Protein AF-A0A2A5E4W3-F1 (afdb_monomer)

Nearest PDB structures (foldseek):
  8xks-assembly1_J  TM=4.792E-01  e=7.125E-02  Chlamydomonas reinhardtii
  1x8z-assembly1_A-2  TM=4.870E-01  e=7.758E+00  Arabidopsis thaliana
  1x8z-assembly3_A  TM=4.870E-01  e=7.758E+00  Arabidopsis thaliana
  1x91-assembly1_A  TM=5.043E-01  e=8.168E+00  Arabidopsis thaliana
  4etr-assembly1_A  TM=3.403E-01  e=3.068E+00  Pseudomonas aeruginosa PAO1

Radius of gyration: 15.07 Å; Cα contacts (8 Å, |Δi|>4): 110; chains: 1; bounding box: 39×21×44 Å

Structure (mmCIF, N/CA/C/O backbone):
data_AF-A0A2A5E4W3-F1
#
_entry.id   AF-A0A2A5E4W3-F1
#
loop_
_atom_site.group_PDB
_atom_site.id
_atom_site.type_symbol
_atom_site.label_atom_id
_atom_site.label_alt_id
_atom_site.label_comp_id
_atom_site.label_asym_id
_atom_site.label_entity_id
_atom_site.label_seq_id
_atom_site.pdbx_PDB_ins_code
_atom_site.Cartn_x
_atom_site.Cartn_y
_atom_site.Cartn_z
_atom_site.occupancy
_atom_site.B_iso_or_equiv
_atom_site.auth_seq_id
_atom_site.auth_comp_id
_atom_site.auth_asym_id
_atom_site.auth_atom_id
_atom_site.pdbx_PDB_model_num
ATOM 1 N N . MET A 1 1 ? -7.679 -5.433 14.673 1.00 67.94 1 MET A N 1
ATOM 2 C CA . MET A 1 1 ? -6.564 -4.480 14.892 1.00 67.94 1 MET A CA 1
ATOM 3 C C . MET A 1 1 ? -5.171 -5.094 14.761 1.00 67.94 1 MET A C 1
ATOM 5 O O . MET A 1 1 ? -4.600 -4.863 13.711 1.00 67.94 1 MET A O 1
ATOM 9 N N . LYS A 1 2 ? -4.612 -5.889 15.698 1.00 80.38 2 LYS A N 1
ATOM 10 C CA . LYS A 1 2 ? -3.184 -6.313 15.611 1.00 80.38 2 LYS A CA 1
ATOM 11 C C .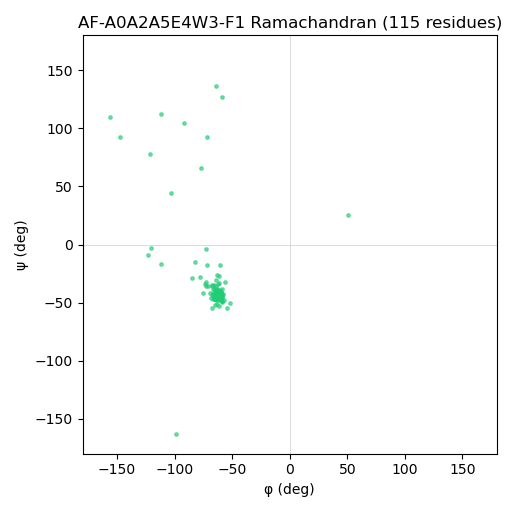 LYS A 1 2 ? -2.784 -6.931 14.256 1.00 80.38 2 LYS A C 1
ATOM 13 O O . LYS A 1 2 ? -1.828 -6.469 13.648 1.00 80.38 2 LYS A O 1
ATOM 18 N N . LEU A 1 3 ? -3.544 -7.909 13.753 1.00 86.25 3 LEU A N 1
ATOM 19 C CA . LEU A 1 3 ? -3.267 -8.547 12.456 1.00 86.25 3 LEU A CA 1
ATOM 20 C C . LEU A 1 3 ? -3.388 -7.572 11.267 1.00 86.25 3 LEU A C 1
ATOM 22 O O . LEU A 1 3 ? -2.540 -7.578 10.385 1.00 86.25 3 LEU A O 1
ATOM 26 N N . TYR A 1 4 ? -4.408 -6.706 11.267 1.00 86.88 4 TYR A N 1
ATOM 27 C CA . TYR A 1 4 ? -4.597 -5.680 10.235 1.00 86.88 4 TYR A CA 1
ATOM 28 C C . TYR A 1 4 ? -3.411 -4.718 10.164 1.00 86.88 4 TYR A C 1
ATOM 30 O O . TYR A 1 4 ? -2.889 -4.466 9.079 1.00 86.88 4 TYR A O 1
ATOM 38 N N . SER A 1 5 ? -2.954 -4.226 11.318 1.00 89.31 5 SER A N 1
ATOM 39 C CA . SER A 1 5 ? -1.815 -3.314 11.397 1.00 89.31 5 SER A CA 1
ATOM 40 C C . SER A 1 5 ? -0.545 -3.974 10.851 1.00 89.31 5 SER A C 1
ATOM 42 O O . SER A 1 5 ? 0.137 -3.368 10.034 1.00 89.31 5 SER A O 1
ATOM 44 N N . TRP A 1 6 ? -0.271 -5.234 11.208 1.00 91.44 6 TRP A N 1
ATOM 45 C CA . TRP A 1 6 ? 0.885 -5.973 10.682 1.00 91.44 6 TRP A CA 1
ATOM 46 C C . TRP A 1 6 ? 0.834 -6.177 9.166 1.00 91.44 6 TRP A C 1
ATOM 48 O O . TRP A 1 6 ? 1.810 -5.878 8.482 1.00 91.44 6 TRP A O 1
ATOM 58 N N . ILE A 1 7 ? -0.303 -6.631 8.629 1.00 92.88 7 ILE A N 1
ATOM 59 C CA . ILE A 1 7 ? -0.468 -6.831 7.180 1.00 92.88 7 ILE A CA 1
ATOM 60 C C . ILE A 1 7 ? -0.294 -5.504 6.434 1.00 92.88 7 ILE A C 1
ATOM 62 O O . ILE A 1 7 ? 0.356 -5.455 5.393 1.00 92.88 7 ILE A O 1
ATOM 66 N N . THR A 1 8 ? -0.828 -4.414 6.983 1.00 91.88 8 THR A N 1
ATOM 67 C CA . THR A 1 8 ? -0.753 -3.103 6.333 1.00 91.88 8 THR A CA 1
ATOM 68 C C . THR A 1 8 ? 0.661 -2.504 6.401 1.00 91.88 8 THR A C 1
ATOM 70 O O . THR A 1 8 ? 1.077 -1.858 5.443 1.00 91.88 8 THR A O 1
ATOM 73 N N . ILE A 1 9 ? 1.438 -2.769 7.466 1.00 93.62 9 ILE A N 1
ATOM 74 C CA . ILE A 1 9 ? 2.868 -2.396 7.556 1.00 93.62 9 ILE A CA 1
ATOM 75 C C . ILE A 1 9 ? 3.696 -3.177 6.529 1.00 93.62 9 ILE A C 1
ATOM 77 O O . ILE A 1 9 ? 4.538 -2.607 5.835 1.00 93.62 9 ILE A O 1
ATOM 81 N N . LEU A 1 10 ? 3.463 -4.488 6.414 1.00 93.94 10 LEU A N 1
ATOM 82 C CA . LEU A 1 10 ? 4.140 -5.312 5.409 1.00 93.94 10 LEU A CA 1
ATOM 83 C C . LEU A 1 10 ? 3.831 -4.802 3.999 1.00 93.94 10 LEU A C 1
ATOM 85 O O . LEU A 1 10 ? 4.731 -4.671 3.171 1.00 93.94 10 LEU A O 1
ATOM 89 N N . TYR A 1 11 ? 2.573 -4.442 3.752 1.00 93.62 11 TYR A N 1
ATOM 90 C CA . TYR A 1 11 ? 2.146 -3.869 2.485 1.00 93.62 11 TYR A CA 1
ATOM 91 C C . TYR A 1 11 ? 2.779 -2.498 2.196 1.00 93.62 11 TYR A C 1
ATOM 93 O O . TYR A 1 11 ? 3.275 -2.285 1.091 1.00 93.62 11 TYR A O 1
ATOM 101 N N . SER A 1 12 ? 2.836 -1.581 3.169 1.00 94.50 12 SER A N 1
ATOM 102 C CA . SER A 1 12 ? 3.495 -0.282 2.967 1.00 94.50 12 SER A CA 1
ATOM 103 C C . SER A 1 12 ? 4.991 -0.435 2.690 1.00 94.50 12 SER A C 1
ATOM 105 O O . SER A 1 12 ? 5.5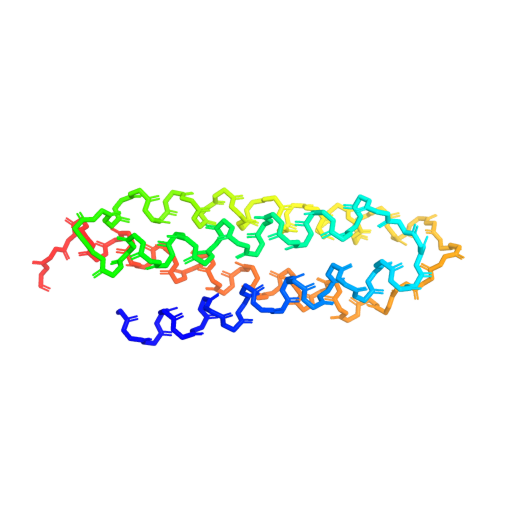25 0.226 1.799 1.00 94.50 12 SER A O 1
ATOM 107 N N . THR A 1 13 ? 5.648 -1.364 3.384 1.00 94.69 13 THR A N 1
ATOM 108 C CA . THR A 1 13 ? 7.058 -1.705 3.155 1.00 94.69 13 THR A CA 1
ATOM 109 C C . THR A 1 13 ? 7.268 -2.247 1.741 1.00 94.69 13 THR A C 1
ATOM 111 O O . THR A 1 13 ? 8.195 -1.821 1.052 1.00 94.69 13 THR A O 1
ATOM 114 N N . LEU A 1 14 ? 6.377 -3.127 1.273 1.00 93.56 14 LEU A N 1
ATOM 115 C CA . LEU A 1 14 ? 6.409 -3.665 -0.087 1.00 93.56 14 LEU A CA 1
ATOM 116 C C . LEU A 1 14 ? 6.267 -2.560 -1.149 1.00 93.56 14 LEU A C 1
ATOM 118 O O . LEU A 1 14 ? 6.976 -2.590 -2.154 1.00 93.56 14 LEU A O 1
ATOM 122 N N . ILE A 1 15 ? 5.408 -1.560 -0.923 1.00 93.25 15 ILE A N 1
ATOM 123 C CA . ILE A 1 15 ? 5.249 -0.413 -1.835 1.00 93.25 15 ILE A CA 1
ATOM 124 C C . ILE A 1 15 ? 6.537 0.411 -1.921 1.00 93.25 15 ILE A C 1
ATOM 126 O O . ILE A 1 15 ? 6.981 0.743 -3.022 1.00 93.25 15 ILE A O 1
ATOM 130 N N . ILE A 1 16 ? 7.155 0.720 -0.777 1.00 95.19 16 ILE A N 1
ATOM 131 C CA . ILE A 1 16 ? 8.410 1.484 -0.731 1.00 95.19 16 ILE A CA 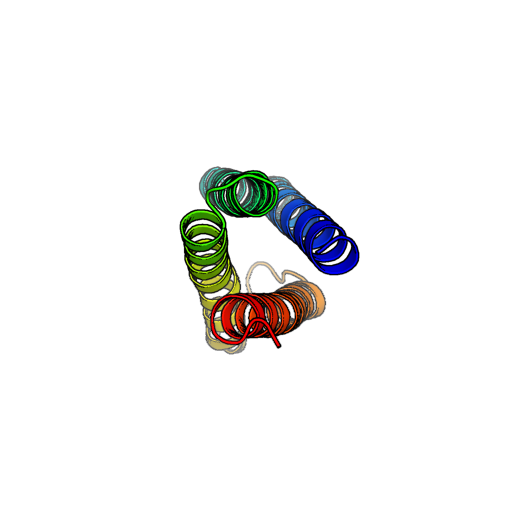1
ATOM 132 C C . ILE A 1 16 ? 9.518 0.702 -1.438 1.00 95.19 16 ILE A C 1
ATOM 134 O O . ILE A 1 16 ? 10.204 1.254 -2.299 1.00 95.19 16 ILE A O 1
ATOM 138 N N . ALA A 1 17 ? 9.648 -0.594 -1.138 1.00 92.75 17 ALA A N 1
ATOM 139 C CA . ALA A 1 17 ? 10.613 -1.474 -1.787 1.00 92.75 17 ALA A CA 1
ATOM 140 C C . ALA A 1 17 ? 10.385 -1.544 -3.305 1.00 92.75 17 ALA A C 1
ATOM 142 O O . ALA A 1 17 ? 11.342 -1.469 -4.073 1.00 92.75 17 ALA A O 1
ATOM 143 N N . SER A 1 18 ? 9.128 -1.607 -3.756 1.00 89.69 18 SER A N 1
ATOM 144 C CA . SER A 1 18 ? 8.798 -1.580 -5.183 1.00 89.69 18 SER A CA 1
ATOM 145 C C . SER A 1 18 ? 9.163 -0.249 -5.845 1.00 89.69 18 SER A C 1
ATOM 147 O O . SER A 1 18 ? 9.625 -0.258 -6.986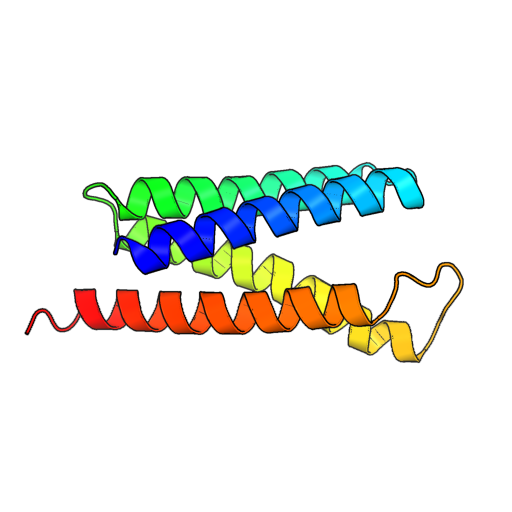 1.00 89.69 18 SER A O 1
ATOM 149 N N . GLY A 1 19 ? 8.953 0.886 -5.171 1.00 90.81 19 GLY A N 1
ATOM 150 C CA . GLY A 1 19 ? 9.355 2.202 -5.675 1.00 90.81 19 GLY A CA 1
ATOM 151 C C . GLY A 1 19 ? 10.873 2.340 -5.777 1.00 90.81 19 GLY A C 1
ATOM 152 O O . GLY A 1 19 ? 11.378 2.807 -6.797 1.00 90.81 19 GLY A O 1
ATOM 153 N N . LEU A 1 20 ? 11.597 1.861 -4.760 1.00 93.44 20 LEU A N 1
ATOM 154 C CA . LEU A 1 20 ? 13.059 1.843 -4.736 1.00 93.44 20 LEU A CA 1
ATOM 155 C C . LEU A 1 20 ? 13.633 0.940 -5.832 1.00 93.44 20 LEU A C 1
ATOM 157 O O . LEU A 1 20 ? 14.531 1.355 -6.558 1.00 93.44 20 LEU A O 1
ATOM 161 N N . PHE A 1 21 ? 13.083 -0.262 -6.004 1.00 90.12 21 PHE A N 1
ATOM 162 C CA . PHE A 1 21 ? 13.486 -1.155 -7.086 1.00 90.12 21 PHE A CA 1
ATOM 163 C C . PHE A 1 21 ? 13.276 -0.491 -8.450 1.00 90.12 21 PHE A C 1
ATOM 165 O O . PHE A 1 21 ? 14.189 -0.455 -9.269 1.00 90.12 21 PHE A O 1
ATOM 172 N N . ARG A 1 22 ? 12.096 0.098 -8.685 1.00 86.38 22 ARG A N 1
ATOM 173 C CA . ARG A 1 22 ? 11.796 0.760 -9.960 1.00 86.38 22 ARG A CA 1
ATOM 174 C C . ARG A 1 22 ? 12.706 1.962 -10.208 1.00 86.38 22 ARG A C 1
ATOM 176 O O . ARG A 1 22 ? 13.110 2.179 -11.347 1.00 86.38 22 ARG A O 1
ATOM 183 N N . TYR A 1 23 ? 13.069 2.707 -9.166 1.00 91.56 23 TYR A N 1
ATOM 184 C CA . TYR A 1 23 ? 14.084 3.755 -9.258 1.00 91.56 23 TYR A CA 1
ATOM 185 C C . TYR A 1 23 ? 15.434 3.199 -9.711 1.00 91.56 23 TYR A C 1
ATOM 187 O O . TYR A 1 23 ? 15.995 3.718 -10.667 1.00 91.56 23 TYR A O 1
ATOM 195 N N . ILE A 1 24 ? 15.909 2.107 -9.107 1.00 90.38 24 ILE A N 1
ATOM 196 C CA . ILE A 1 24 ? 17.179 1.470 -9.487 1.00 90.38 24 ILE A CA 1
ATOM 197 C C . ILE A 1 24 ? 17.133 0.968 -10.940 1.00 90.38 24 ILE A C 1
ATOM 199 O O . ILE A 1 24 ? 18.098 1.144 -11.676 1.00 90.38 24 ILE A O 1
ATOM 203 N N . SER A 1 25 ? 16.013 0.386 -11.382 1.00 85.31 25 SER A N 1
ATOM 204 C CA . SER A 1 25 ? 15.890 -0.185 -12.732 1.00 85.31 25 SER A CA 1
ATOM 205 C C . SER A 1 25 ? 15.663 0.842 -13.845 1.00 85.31 25 SER A C 1
ATOM 207 O O . SER A 1 25 ? 16.014 0.575 -14.988 1.00 85.31 25 SER A O 1
ATOM 209 N N . THR A 1 26 ? 15.044 1.988 -13.549 1.00 85.19 26 THR A N 1
ATOM 210 C CA . THR A 1 26 ? 14.627 2.973 -14.575 1.00 85.19 26 THR A CA 1
ATOM 211 C C . THR A 1 26 ? 15.254 4.354 -14.393 1.00 85.19 26 THR A C 1
ATOM 213 O O . THR A 1 26 ? 14.985 5.256 -15.183 1.00 85.19 26 THR A O 1
ATOM 216 N N . ASN A 1 27 ? 16.045 4.547 -13.333 1.00 87.88 27 ASN A N 1
ATOM 217 C CA . ASN A 1 27 ? 16.585 5.833 -12.883 1.00 87.88 27 ASN A CA 1
ATOM 218 C C . ASN A 1 27 ? 15.516 6.942 -12.741 1.00 87.88 27 ASN A C 1
ATOM 220 O O . ASN A 1 27 ? 15.792 8.134 -12.867 1.00 87.88 27 ASN A O 1
ATOM 224 N N . SER A 1 28 ? 14.257 6.553 -12.510 1.00 85.81 28 SER A N 1
ATOM 225 C CA . SER A 1 28 ? 13.115 7.467 -12.479 1.00 85.81 28 SER A CA 1
ATOM 226 C C . SER A 1 28 ? 12.850 7.975 -11.064 1.00 85.81 28 SER A C 1
ATOM 228 O O . SER A 1 28 ? 12.265 7.266 -10.242 1.00 85.81 28 SER A O 1
ATOM 230 N N . ALA A 1 29 ? 13.208 9.230 -10.775 1.00 90.69 29 ALA A N 1
ATOM 231 C CA . ALA A 1 29 ? 12.927 9.866 -9.481 1.00 90.69 29 ALA A CA 1
ATOM 232 C C . ALA A 1 29 ? 11.425 9.852 -9.123 1.00 90.69 29 ALA A C 1
ATOM 234 O O . ALA A 1 29 ? 11.059 9.674 -7.961 1.00 90.69 29 ALA A O 1
ATOM 235 N N . ASN A 1 30 ? 10.549 9.936 -10.130 1.00 89.38 30 ASN A N 1
ATOM 236 C CA . ASN A 1 30 ? 9.098 9.844 -9.950 1.00 89.38 30 ASN A CA 1
ATOM 237 C C . ASN A 1 30 ? 8.667 8.480 -9.389 1.00 89.38 30 ASN A C 1
ATOM 239 O O . ASN A 1 30 ? 7.711 8.403 -8.618 1.00 89.38 30 ASN A O 1
ATOM 243 N N . ALA A 1 31 ? 9.366 7.398 -9.748 1.00 86.56 31 ALA A N 1
ATOM 244 C CA . ALA A 1 31 ? 9.105 6.066 -9.210 1.00 86.56 31 ALA A CA 1
ATOM 245 C C . ALA A 1 31 ? 9.442 5.961 -7.721 1.00 86.56 31 ALA A C 1
ATOM 247 O O . ALA A 1 31 ? 8.646 5.419 -6.949 1.00 86.56 31 ALA A O 1
ATOM 248 N N . LEU A 1 32 ? 10.588 6.524 -7.330 1.00 91.12 32 LEU A N 1
ATOM 249 C CA . LEU A 1 32 ? 11.018 6.582 -5.938 1.00 91.12 32 LEU A CA 1
ATOM 250 C C . LEU A 1 32 ? 10.038 7.407 -5.102 1.00 91.12 32 LEU A C 1
ATOM 252 O O . LEU A 1 32 ? 9.539 6.935 -4.081 1.00 91.12 32 LEU A O 1
ATOM 256 N N . TRP A 1 33 ? 9.728 8.616 -5.577 1.00 94.38 33 TRP A N 1
ATOM 257 C CA . TRP A 1 33 ? 8.814 9.537 -4.912 1.00 94.38 33 TRP A CA 1
ATOM 258 C C . TRP A 1 33 ? 7.440 8.901 -4.702 1.00 94.38 33 TRP A C 1
ATOM 260 O O . TRP A 1 33 ? 6.928 8.908 -3.586 1.00 94.38 33 TRP A O 1
ATOM 270 N N . PHE A 1 34 ? 6.880 8.275 -5.741 1.00 91.38 34 PHE A N 1
ATOM 271 C CA . PHE A 1 34 ? 5.580 7.616 -5.651 1.00 91.38 34 PHE A CA 1
ATOM 272 C C . PHE A 1 34 ? 5.572 6.503 -4.595 1.00 91.38 34 PHE A C 1
ATOM 274 O O . PHE A 1 34 ? 4.677 6.469 -3.750 1.00 91.38 34 PHE A O 1
ATOM 281 N N . GLY A 1 35 ? 6.577 5.618 -4.606 1.00 92.81 35 GLY A N 1
ATOM 282 C CA . GLY A 1 35 ? 6.668 4.525 -3.634 1.00 92.81 35 GLY A CA 1
ATOM 283 C C . GLY A 1 35 ? 6.808 5.021 -2.195 1.00 92.81 35 GLY A C 1
ATOM 284 O O . GLY A 1 35 ? 6.100 4.543 -1.308 1.00 92.81 35 GLY A O 1
ATOM 285 N N . ILE A 1 36 ? 7.665 6.021 -1.965 1.00 95.44 36 ILE A N 1
ATOM 286 C CA . ILE A 1 36 ? 7.869 6.614 -0.637 1.00 95.44 36 ILE A CA 1
ATOM 287 C C . ILE A 1 36 ? 6.596 7.308 -0.153 1.00 95.44 36 ILE A C 1
ATOM 289 O O . ILE A 1 36 ? 6.127 7.016 0.944 1.00 95.44 36 ILE A O 1
ATOM 293 N N . VAL A 1 37 ? 6.007 8.195 -0.959 1.00 95.94 37 VAL A N 1
ATOM 294 C CA . VAL A 1 37 ? 4.832 8.978 -0.549 1.00 95.94 37 VAL A CA 1
ATOM 295 C C . VAL A 1 37 ? 3.638 8.072 -0.267 1.00 95.94 37 VAL A C 1
ATOM 297 O O . VAL A 1 37 ? 3.010 8.207 0.783 1.00 95.94 37 VAL A O 1
ATOM 300 N N . MET A 1 38 ? 3.352 7.105 -1.143 1.00 95.25 38 MET A N 1
ATOM 301 C CA . MET A 1 38 ? 2.219 6.197 -0.944 1.00 95.25 38 MET A CA 1
ATOM 302 C C . MET A 1 38 ? 2.445 5.242 0.233 1.00 95.25 38 MET A C 1
ATOM 304 O O . MET A 1 38 ? 1.539 5.040 1.044 1.00 95.25 38 MET A O 1
ATOM 308 N N . GLY A 1 39 ? 3.658 4.699 0.379 1.00 94.19 39 GLY A N 1
ATOM 309 C CA . GLY A 1 39 ? 4.006 3.835 1.506 1.00 94.19 39 GLY A CA 1
ATOM 310 C C . GLY A 1 39 ? 3.961 4.563 2.853 1.00 94.19 39 GLY A C 1
ATOM 311 O O . GLY A 1 39 ? 3.402 4.043 3.824 1.00 94.19 39 GLY A O 1
ATOM 312 N N . LEU A 1 40 ? 4.476 5.793 2.921 1.00 95.00 40 LEU A N 1
ATOM 313 C CA . LEU A 1 40 ? 4.397 6.621 4.125 1.00 95.00 40 LEU A CA 1
ATOM 314 C C . LEU A 1 40 ? 2.957 7.018 4.444 1.00 95.00 40 LEU A C 1
ATOM 316 O O . LEU A 1 40 ? 2.559 6.926 5.600 1.00 95.00 40 LEU A O 1
ATOM 320 N N . MET A 1 41 ? 2.151 7.386 3.446 1.00 95.19 41 MET A N 1
ATOM 321 C CA . MET A 1 41 ? 0.742 7.731 3.654 1.00 95.19 41 MET A CA 1
ATOM 322 C C . MET A 1 41 ? -0.052 6.561 4.249 1.00 95.19 41 MET A C 1
ATOM 324 O O . MET A 1 41 ? -0.829 6.757 5.184 1.00 95.19 41 MET A O 1
ATOM 328 N N . ILE A 1 42 ? 0.192 5.336 3.771 1.00 93.50 42 ILE A N 1
ATOM 329 C CA . ILE A 1 42 ? -0.396 4.128 4.362 1.00 93.50 42 ILE A CA 1
ATOM 330 C C . ILE A 1 42 ? 0.123 3.934 5.790 1.00 93.50 42 ILE A C 1
ATOM 332 O O . ILE A 1 42 ? -0.666 3.751 6.705 1.00 93.50 42 ILE A O 1
ATOM 336 N N . THR A 1 43 ? 1.428 4.060 6.025 1.00 94.38 43 THR A N 1
ATOM 337 C CA . THR A 1 43 ? 2.017 3.899 7.368 1.00 94.38 43 THR A CA 1
ATOM 338 C C . THR A 1 43 ? 1.452 4.908 8.381 1.00 94.38 43 THR A C 1
ATOM 340 O O . THR A 1 43 ? 1.105 4.536 9.504 1.00 94.38 43 THR A O 1
ATOM 343 N N . ILE A 1 44 ? 1.280 6.169 7.975 1.00 94.38 44 ILE A N 1
ATOM 344 C CA . ILE A 1 44 ? 0.633 7.224 8.771 1.00 94.38 44 ILE A CA 1
ATOM 345 C C . ILE A 1 44 ? -0.843 6.884 9.018 1.00 94.38 44 ILE A C 1
ATOM 347 O O . ILE A 1 44 ? -1.350 7.085 10.123 1.00 94.38 44 ILE A O 1
ATOM 351 N N . GLY A 1 45 ? -1.532 6.314 8.028 1.00 91.88 45 GLY A N 1
ATOM 352 C CA . GLY A 1 45 ? -2.892 5.811 8.200 1.00 91.88 45 GLY A CA 1
ATOM 353 C C . GLY A 1 45 ? -2.994 4.750 9.302 1.00 91.88 45 GLY A C 1
ATOM 354 O O . GLY A 1 45 ? -3.889 4.837 10.148 1.00 91.88 45 GLY A O 1
ATOM 355 N N . ILE A 1 46 ? -2.042 3.810 9.371 1.00 91.56 46 ILE A N 1
ATOM 356 C CA . ILE A 1 46 ? -1.995 2.766 10.412 1.00 91.56 46 ILE A CA 1
ATOM 357 C C . ILE A 1 46 ? -1.769 3.412 11.770 1.00 91.56 46 ILE A C 1
ATOM 359 O O . ILE A 1 46 ? -2.429 3.046 12.745 1.00 91.56 46 ILE A O 1
ATOM 363 N N . PHE A 1 47 ? -0.851 4.379 11.829 1.00 90.69 47 PHE A N 1
ATOM 364 C CA . PHE A 1 47 ? -0.587 5.143 13.038 1.00 90.69 47 PHE A CA 1
ATOM 365 C C . PHE A 1 47 ? -1.891 5.763 13.550 1.00 90.69 47 PHE A C 1
ATOM 367 O O . PHE A 1 47 ? -2.312 5.433 14.655 1.00 90.69 47 PHE A O 1
ATOM 374 N N . PHE A 1 48 ? -2.621 6.522 12.727 1.00 91.44 48 PHE A N 1
ATOM 375 C CA . PHE A 1 48 ? -3.912 7.095 13.128 1.00 91.44 48 PHE A CA 1
ATOM 376 C C . PHE A 1 48 ? -4.979 6.055 13.492 1.00 91.44 48 PHE A C 1
ATOM 378 O O . PHE A 1 48 ? -5.764 6.308 14.408 1.00 91.44 48 PHE A O 1
ATOM 385 N N . CYS A 1 49 ? -4.978 4.881 12.850 1.00 87.56 49 CYS A N 1
ATOM 386 C CA . CYS A 1 49 ? -5.861 3.769 13.213 1.00 87.56 49 CYS A CA 1
ATOM 387 C C . CYS A 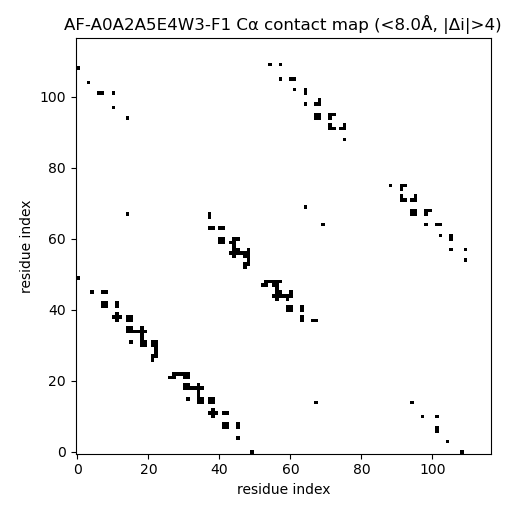1 49 ? -5.596 3.214 14.619 1.00 87.56 49 CYS A C 1
ATOM 389 O O . CYS A 1 49 ? -6.530 2.724 15.249 1.00 87.56 49 CYS A O 1
ATOM 391 N N . ASN A 1 50 ? -4.355 3.271 15.110 1.00 85.50 50 ASN A N 1
ATOM 392 C CA . ASN A 1 50 ? -3.998 2.800 16.451 1.00 85.50 50 ASN A CA 1
ATOM 393 C C . ASN A 1 50 ? -4.290 3.837 17.556 1.00 85.50 50 ASN A C 1
ATOM 395 O O . ASN A 1 50 ? -4.327 3.471 18.730 1.00 85.50 50 ASN A O 1
ATOM 399 N N . PHE A 1 51 ? -4.518 5.107 17.203 1.00 84.44 51 PHE A N 1
ATOM 400 C CA . PHE A 1 51 ? -4.959 6.161 18.128 1.00 84.44 51 PHE A CA 1
ATOM 401 C C . PHE A 1 51 ? -6.481 6.386 18.035 1.00 84.44 51 PHE A C 1
ATOM 403 O O . PHE A 1 51 ? -7.235 5.568 17.515 1.00 84.44 51 PHE A O 1
ATOM 410 N N . LYS A 1 52 ? -6.966 7.528 18.541 1.00 84.50 52 LYS A N 1
ATOM 411 C CA . LYS A 1 52 ? -8.389 7.912 18.526 1.00 84.50 52 LYS A CA 1
ATOM 412 C C . LYS A 1 52 ? -8.915 8.330 17.139 1.00 84.50 52 LYS A C 1
ATOM 414 O O . LYS A 1 52 ? -10.107 8.581 16.996 1.00 84.50 52 L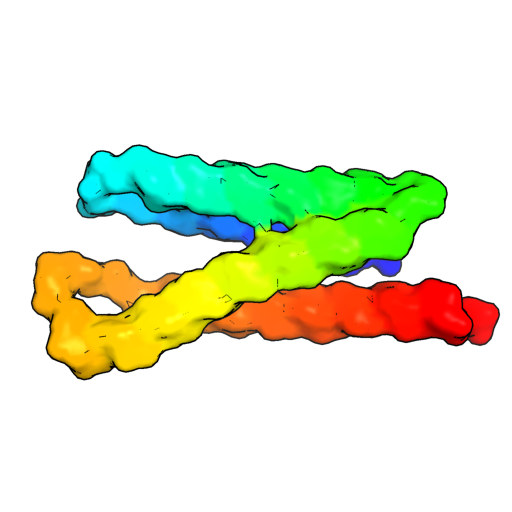YS A O 1
ATOM 419 N N . PHE A 1 53 ? -8.065 8.384 16.109 1.00 88.38 53 PHE A N 1
ATOM 420 C CA . PHE A 1 53 ? -8.390 8.928 14.781 1.00 88.38 53 PHE A CA 1
ATOM 421 C C . PHE A 1 53 ? -8.637 7.840 13.730 1.00 88.38 53 PHE A C 1
ATOM 423 O O . PHE A 1 53 ? -8.169 7.927 12.594 1.00 88.38 53 PHE A O 1
ATOM 430 N N . ILE A 1 54 ? -9.403 6.811 14.098 1.00 87.75 54 ILE A N 1
ATOM 431 C CA . ILE A 1 54 ? -9.531 5.601 13.279 1.00 87.75 54 ILE A CA 1
ATOM 432 C C . ILE A 1 54 ? -10.112 5.901 11.889 1.00 87.75 54 ILE A C 1
ATOM 434 O O . ILE A 1 54 ? -9.572 5.442 10.888 1.00 87.75 54 ILE A O 1
ATOM 438 N N . LYS A 1 55 ? -11.155 6.740 11.798 1.00 89.81 55 LYS A N 1
ATOM 439 C CA . LYS A 1 55 ? -11.764 7.120 10.507 1.00 89.81 55 LYS A CA 1
ATOM 440 C C . LYS A 1 55 ? -10.757 7.785 9.565 1.00 89.81 55 LYS A C 1
ATOM 442 O O . LYS A 1 55 ? -10.687 7.418 8.398 1.00 89.81 55 LYS A O 1
ATOM 447 N N . THR A 1 56 ? -9.961 8.722 10.080 1.00 91.25 56 THR A N 1
ATOM 448 C CA . THR A 1 56 ? -8.923 9.419 9.308 1.00 91.25 56 THR A CA 1
ATOM 449 C C . THR A 1 56 ? -7.865 8.442 8.803 1.00 91.25 56 THR A C 1
ATOM 451 O O . THR A 1 56 ? -7.474 8.508 7.640 1.00 91.25 56 THR A O 1
ATOM 454 N N . GLY A 1 57 ? -7.451 7.492 9.646 1.00 91.88 57 GLY A N 1
ATOM 455 C CA . GLY A 1 57 ? -6.498 6.457 9.258 1.00 91.88 57 GLY A CA 1
ATOM 456 C C . GLY A 1 57 ? -7.003 5.562 8.121 1.00 91.88 57 GLY A C 1
ATOM 457 O O . GLY A 1 57 ? -6.287 5.347 7.143 1.00 91.88 57 GLY A O 1
ATOM 458 N N . LEU A 1 58 ? -8.261 5.111 8.195 1.00 92.06 58 LEU A N 1
ATOM 459 C CA . LEU A 1 58 ? -8.876 4.281 7.148 1.00 92.06 58 LEU A CA 1
ATOM 460 C C . LEU A 1 58 ? -9.040 5.033 5.815 1.00 92.06 58 LEU A C 1
ATOM 462 O O . LEU A 1 58 ? -8.866 4.433 4.751 1.00 92.06 58 LEU A O 1
ATOM 466 N N . ILE A 1 59 ? -9.318 6.342 5.860 1.00 93.75 59 ILE A N 1
ATOM 467 C CA . ILE A 1 59 ? -9.384 7.198 4.664 1.00 93.75 59 ILE A CA 1
ATOM 468 C C . ILE A 1 59 ? -8.005 7.311 4.004 1.00 93.75 59 ILE A C 1
ATOM 470 O O . ILE A 1 59 ? -7.896 7.099 2.798 1.00 93.75 59 ILE A O 1
ATOM 474 N N . LEU A 1 60 ? -6.941 7.575 4.771 1.00 93.25 60 LEU A N 1
ATOM 475 C CA . LEU A 1 60 ? -5.578 7.639 4.224 1.00 93.25 60 LEU A CA 1
ATOM 476 C C . LEU A 1 60 ? -5.151 6.314 3.583 1.00 93.25 60 LEU A C 1
ATOM 478 O O . LEU A 1 60 ? -4.551 6.316 2.507 1.00 93.25 60 LEU A O 1
ATOM 482 N N . HIS A 1 61 ? -5.517 5.182 4.191 1.00 91.69 61 HIS A N 1
ATOM 483 C CA . HIS A 1 61 ? -5.316 3.874 3.568 1.00 91.69 61 HIS A CA 1
ATOM 484 C C . HIS A 1 61 ? -6.071 3.738 2.252 1.00 91.69 61 HIS A C 1
ATOM 486 O O . HIS A 1 61 ? -5.492 3.275 1.276 1.00 91.69 61 HIS A O 1
ATOM 492 N N . ALA A 1 62 ? -7.348 4.124 2.212 1.00 92.19 62 ALA A N 1
ATOM 493 C CA . ALA A 1 62 ? -8.166 4.007 1.009 1.00 92.19 62 ALA A CA 1
ATOM 494 C C . ALA A 1 62 ? -7.582 4.828 -0.150 1.00 92.19 62 ALA A C 1
ATOM 496 O O . ALA A 1 62 ? -7.504 4.333 -1.276 1.00 92.19 62 ALA A O 1
ATOM 497 N N . ILE A 1 63 ? -7.100 6.040 0.136 1.00 93.06 63 ILE A N 1
ATOM 498 C CA . ILE A 1 63 ? -6.409 6.878 -0.846 1.00 93.06 63 ILE A CA 1
ATOM 499 C C . ILE A 1 63 ? -5.144 6.158 -1.335 1.00 93.06 63 ILE A C 1
ATOM 501 O O . ILE A 1 63 ? -4.995 5.940 -2.536 1.00 93.06 63 ILE A O 1
ATOM 505 N N . GLY A 1 64 ? -4.275 5.702 -0.426 1.00 91.06 64 GLY A N 1
ATOM 506 C CA . GLY A 1 64 ? -3.022 5.028 -0.795 1.00 91.06 64 GLY A CA 1
ATOM 507 C C . GLY A 1 64 ? -3.241 3.761 -1.621 1.00 91.06 64 GLY A C 1
ATOM 508 O O . GLY A 1 64 ? -2.567 3.549 -2.626 1.00 91.06 64 GLY A O 1
ATOM 509 N N . LEU A 1 65 ? -4.238 2.958 -1.251 1.00 91.38 65 LEU A N 1
ATOM 510 C CA . LEU A 1 65 ? -4.649 1.766 -1.993 1.00 91.38 65 LEU A CA 1
ATOM 511 C C . LEU A 1 65 ? -5.153 2.100 -3.395 1.00 91.38 65 LEU A C 1
ATOM 513 O O . LEU A 1 65 ? -4.801 1.403 -4.340 1.00 91.38 65 LEU A O 1
ATOM 517 N N . THR A 1 66 ? -5.945 3.163 -3.537 1.00 90.88 66 THR A N 1
ATOM 518 C CA . THR A 1 66 ? -6.499 3.570 -4.835 1.00 90.88 66 THR A CA 1
ATOM 519 C C . THR A 1 66 ? -5.393 4.022 -5.782 1.00 90.88 66 THR A C 1
ATOM 521 O O . THR A 1 66 ? -5.369 3.603 -6.936 1.00 90.88 66 THR A O 1
ATOM 524 N N . PHE A 1 67 ? -4.438 4.818 -5.294 1.00 91.44 67 PHE A N 1
ATOM 525 C CA . PHE A 1 67 ? -3.308 5.265 -6.109 1.00 91.44 67 PHE A CA 1
ATOM 526 C C . PHE A 1 67 ? -2.380 4.111 -6.494 1.00 91.44 67 PHE A C 1
ATOM 528 O O . PHE A 1 67 ? -2.025 3.985 -7.664 1.00 91.44 67 PHE A O 1
ATOM 535 N N . VAL A 1 68 ? -2.006 3.251 -5.543 1.00 90.12 68 VAL A N 1
ATOM 536 C CA . VAL A 1 68 ? -1.110 2.114 -5.810 1.00 90.12 68 VAL A CA 1
ATOM 537 C C . VAL A 1 68 ? -1.797 1.079 -6.699 1.00 90.12 68 VAL A C 1
ATOM 539 O O . VAL A 1 68 ? -1.284 0.757 -7.769 1.00 90.12 68 VAL A O 1
ATOM 542 N N . GLY A 1 69 ? -2.974 0.597 -6.297 1.00 87.12 69 GLY A N 1
ATOM 543 C CA . GLY A 1 69 ? -3.731 -0.401 -7.046 1.00 87.12 69 GLY A CA 1
ATOM 544 C C . GLY A 1 69 ? -4.122 0.102 -8.433 1.00 87.12 69 GLY A C 1
ATOM 545 O O . GLY A 1 69 ? -3.889 -0.592 -9.418 1.00 87.12 69 GLY A O 1
ATOM 546 N N . GLY A 1 70 ? -4.627 1.336 -8.533 1.00 86.31 70 GLY A N 1
ATOM 547 C CA . GLY A 1 70 ? -4.983 1.959 -9.808 1.00 86.31 70 GLY A CA 1
ATOM 548 C C . GLY A 1 70 ? -3.786 2.092 -10.750 1.00 86.31 70 GLY A C 1
ATOM 549 O O . GLY A 1 70 ? -3.887 1.714 -11.915 1.00 86.31 70 GLY A O 1
ATOM 550 N N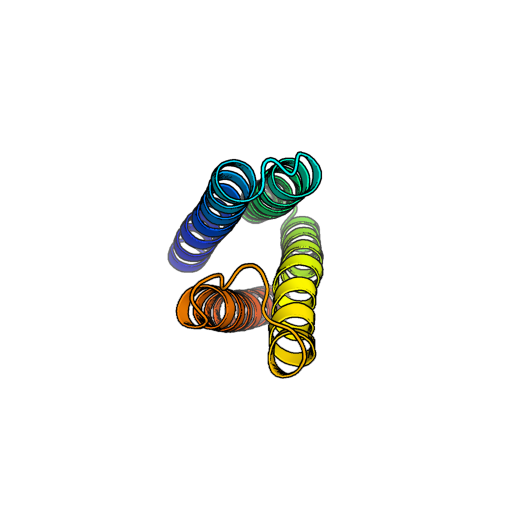 . TYR A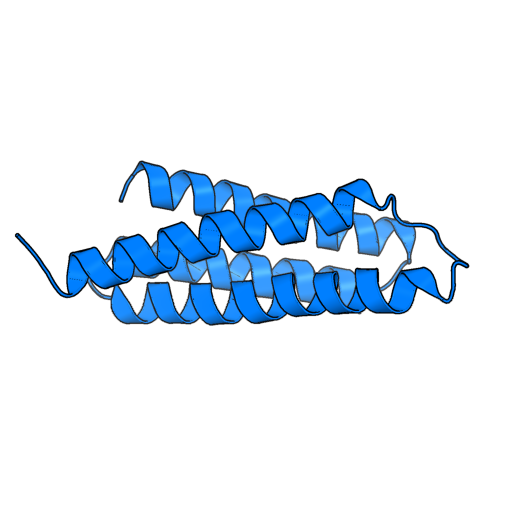 1 71 ? -2.632 2.542 -10.245 1.00 86.75 71 TYR A N 1
ATOM 551 C CA . TYR A 1 71 ? -1.411 2.646 -11.046 1.00 86.75 71 TYR A CA 1
ATOM 552 C C . TYR A 1 71 ? -0.992 1.292 -11.639 1.00 86.75 71 TYR A C 1
ATOM 554 O O . TYR A 1 71 ? -0.729 1.202 -12.838 1.00 86.75 71 TYR A O 1
ATOM 562 N N . PHE A 1 72 ? -0.947 0.232 -10.824 1.00 84.69 72 PHE A N 1
ATOM 563 C CA . PHE A 1 72 ? -0.513 -1.087 -11.293 1.00 84.69 72 PHE A CA 1
ATOM 564 C C . PHE A 1 72 ? -1.551 -1.781 -12.181 1.00 84.69 72 PHE A C 1
ATOM 566 O O . PHE A 1 72 ? -1.157 -2.429 -13.144 1.00 84.69 72 PHE A O 1
ATOM 573 N N . ILE A 1 73 ? -2.854 -1.591 -11.945 1.00 86.94 73 ILE A N 1
ATOM 574 C CA . ILE A 1 73 ? -3.905 -2.077 -12.857 1.00 86.94 73 ILE A CA 1
ATOM 575 C C . ILE A 1 73 ? -3.754 -1.432 -14.237 1.00 86.94 73 ILE A C 1
ATOM 577 O O . ILE A 1 73 ? -3.771 -2.133 -15.246 1.00 86.94 73 ILE A O 1
ATOM 581 N N . VAL A 1 74 ? -3.562 -0.110 -14.288 1.00 84.50 74 VAL A N 1
ATOM 582 C CA . VAL A 1 74 ? -3.347 0.615 -15.549 1.00 84.50 74 VAL A CA 1
ATOM 583 C C . VAL A 1 74 ? -2.064 0.144 -16.231 1.00 84.50 74 VAL A C 1
ATOM 585 O O . VAL A 1 74 ? -2.044 -0.020 -17.447 1.00 84.50 74 VAL A O 1
ATOM 588 N N . LYS A 1 75 ? -1.002 -0.120 -15.463 1.00 79.31 75 LYS A N 1
ATOM 589 C CA . LYS A 1 75 ? 0.258 -0.640 -16.001 1.00 79.31 75 LYS A CA 1
ATOM 590 C C . LYS A 1 75 ? 0.102 -2.034 -16.606 1.00 79.31 75 LYS A C 1
ATOM 592 O O . LYS A 1 75 ? 0.583 -2.235 -17.711 1.00 79.31 75 LYS A O 1
ATOM 597 N N . ILE A 1 76 ? -0.634 -2.939 -15.959 1.00 81.12 76 ILE A N 1
ATOM 598 C CA . ILE A 1 76 ? -0.951 -4.269 -16.506 1.00 81.12 76 ILE A CA 1
ATOM 599 C C . ILE A 1 76 ? -1.812 -4.138 -17.772 1.00 81.12 76 ILE A C 1
ATOM 601 O O . ILE A 1 76 ? -1.521 -4.767 -18.787 1.00 81.12 76 ILE A O 1
ATOM 605 N N . ALA A 1 77 ? -2.844 -3.288 -17.739 1.00 82.12 77 ALA A N 1
ATOM 606 C CA . ALA A 1 77 ? -3.741 -3.074 -18.875 1.00 82.12 77 ALA A CA 1
ATOM 607 C C . ALA A 1 77 ? -3.015 -2.477 -20.096 1.00 82.12 77 ALA A C 1
ATOM 609 O O . ALA A 1 77 ? -3.277 -2.881 -21.225 1.00 82.12 77 ALA A O 1
ATOM 610 N N . ASN A 1 78 ? -2.076 -1.552 -19.871 1.00 77.00 78 ASN A N 1
ATOM 611 C CA . ASN A 1 78 ? -1.292 -0.907 -20.929 1.00 77.00 78 ASN A CA 1
ATOM 612 C C . ASN A 1 78 ? -0.052 -1.721 -21.345 1.00 77.00 78 ASN A C 1
ATOM 614 O O . ASN A 1 78 ? 0.392 -1.623 -22.487 1.00 77.00 78 ASN A O 1
ATOM 618 N N . GLY A 1 79 ? 0.513 -2.516 -20.433 1.00 61.94 79 GLY A N 1
ATOM 619 C CA . GLY A 1 79 ? 1.693 -3.362 -20.638 1.00 61.94 79 GLY A CA 1
ATOM 620 C C . GLY A 1 79 ? 1.426 -4.586 -21.514 1.00 61.94 79 GLY A C 1
ATOM 621 O O . GLY A 1 79 ? 2.357 -5.109 -22.112 1.00 61.94 79 GLY A O 1
ATOM 622 N N . LEU A 1 80 ? 0.157 -4.969 -21.693 1.00 54.31 80 LEU A N 1
ATOM 623 C CA . LEU A 1 80 ? -0.270 -5.891 -22.753 1.00 54.31 80 LEU A CA 1
ATOM 624 C C . LEU A 1 80 ? 0.024 -5.364 -24.171 1.00 54.31 80 LEU A C 1
ATOM 626 O O . LEU A 1 80 ? 0.035 -6.159 -25.104 1.00 54.31 80 LEU A O 1
ATOM 630 N N . ASN A 1 81 ? 0.276 -4.057 -24.341 1.00 48.81 81 ASN A N 1
ATOM 631 C CA . ASN A 1 81 ? 0.449 -3.437 -25.656 1.00 48.81 81 ASN A CA 1
ATOM 632 C C . ASN A 1 81 ? 1.867 -2.939 -25.978 1.00 48.81 81 ASN A C 1
ATOM 634 O O . ASN A 1 81 ? 2.125 -2.693 -27.149 1.00 48.81 81 ASN A O 1
ATOM 638 N N . ASN A 1 82 ? 2.782 -2.757 -25.016 1.00 45.81 82 ASN A N 1
ATOM 639 C CA . ASN A 1 82 ? 4.113 -2.188 -25.298 1.00 45.81 82 ASN A CA 1
ATOM 640 C C . ASN A 1 82 ? 5.163 -2.600 -24.250 1.00 45.81 82 ASN A C 1
ATOM 642 O O . ASN A 1 82 ? 5.148 -2.086 -23.129 1.00 45.81 82 ASN A O 1
ATOM 646 N N . SER A 1 83 ? 6.124 -3.455 -24.617 1.00 45.50 83 SER A N 1
ATOM 647 C CA . SER A 1 83 ? 7.284 -3.799 -23.785 1.00 45.50 83 SER A CA 1
ATOM 648 C C . SER A 1 83 ? 8.587 -3.250 -24.379 1.00 45.50 83 SER A C 1
ATOM 650 O O . SER A 1 83 ? 9.061 -3.691 -25.418 1.00 45.50 83 SER A O 1
ATOM 652 N N . LEU A 1 84 ? 9.200 -2.279 -23.695 1.00 47.16 84 LEU A N 1
ATOM 653 C CA . LEU A 1 84 ? 10.617 -1.933 -23.906 1.00 47.16 84 LEU A CA 1
ATOM 654 C C . LEU A 1 84 ? 11.455 -2.030 -22.624 1.00 47.16 84 LEU A C 1
ATOM 656 O O . LEU A 1 84 ? 12.677 -1.990 -22.697 1.00 47.16 84 LEU A O 1
ATOM 660 N N . ILE A 1 85 ? 10.829 -2.226 -21.457 1.00 54.75 85 ILE A N 1
ATOM 661 C CA . ILE A 1 85 ? 11.508 -2.566 -20.199 1.00 54.75 85 ILE A CA 1
ATOM 662 C C . ILE A 1 85 ? 10.550 -3.468 -19.407 1.00 54.75 85 ILE A C 1
ATOM 664 O O . ILE A 1 85 ? 9.646 -2.980 -18.726 1.00 54.75 85 ILE A O 1
ATOM 668 N N . GLU A 1 86 ? 10.675 -4.785 -19.575 1.00 57.91 86 GLU A N 1
ATOM 669 C CA . GLU A 1 86 ? 9.790 -5.775 -18.949 1.00 57.91 86 GLU A CA 1
ATOM 670 C C . GLU A 1 86 ? 10.071 -5.866 -17.446 1.00 57.91 86 GLU A C 1
ATOM 672 O O . GLU A 1 86 ? 10.938 -6.604 -16.981 1.00 57.91 86 GLU A O 1
ATOM 677 N N . GLU A 1 87 ? 9.333 -5.093 -16.651 1.00 60.94 87 GLU A N 1
ATOM 678 C CA . GLU A 1 87 ? 9.195 -5.435 -15.241 1.00 60.94 87 GLU A CA 1
ATOM 679 C C . GLU A 1 87 ? 8.462 -6.779 -15.147 1.00 60.94 87 GLU A C 1
ATOM 681 O O . GLU A 1 87 ? 7.480 -6.983 -15.863 1.00 60.94 87 GLU A O 1
ATOM 686 N N . PRO A 1 88 ? 8.902 -7.705 -14.281 1.00 66.88 88 PRO A N 1
ATOM 687 C CA . PRO A 1 88 ? 8.294 -9.018 -14.228 1.00 66.88 88 PRO A CA 1
ATOM 688 C C . PRO A 1 88 ? 6.791 -8.918 -13.906 1.00 66.88 88 PRO A C 1
ATOM 690 O O . PRO A 1 88 ? 6.432 -8.342 -12.869 1.00 66.88 88 PRO A O 1
ATOM 693 N N . PRO A 1 89 ? 5.905 -9.521 -14.721 1.00 68.00 89 PRO A N 1
ATOM 694 C CA . PRO A 1 89 ? 4.452 -9.349 -14.606 1.00 68.00 89 PRO A CA 1
ATOM 695 C C . PRO A 1 89 ? 3.900 -9.837 -13.259 1.00 68.00 89 PRO A C 1
ATOM 697 O O . PRO A 1 89 ? 2.918 -9.302 -12.741 1.00 68.00 89 PRO A O 1
ATOM 700 N N . TYR A 1 90 ? 4.579 -10.797 -12.619 1.00 76.19 90 TYR A N 1
ATOM 701 C CA . TYR A 1 90 ? 4.217 -11.286 -11.287 1.00 76.19 90 TYR A CA 1
ATOM 702 C C . TYR A 1 90 ? 4.314 -10.204 -10.198 1.00 76.19 90 TYR A C 1
ATOM 704 O O . TYR A 1 90 ? 3.615 -10.276 -9.185 1.00 76.19 90 TYR A O 1
ATOM 712 N N . ARG A 1 91 ? 5.161 -9.182 -10.373 1.00 78.44 91 ARG A N 1
ATOM 713 C CA . ARG A 1 91 ? 5.347 -8.119 -9.376 1.00 78.44 91 ARG A CA 1
ATOM 714 C C . ARG A 1 91 ? 4.174 -7.144 -9.376 1.00 78.44 91 ARG A C 1
ATOM 716 O O . ARG A 1 91 ? 3.688 -6.747 -8.324 1.00 78.44 91 ARG A O 1
ATOM 723 N N . GLU A 1 92 ? 3.700 -6.781 -10.558 1.00 81.31 92 GLU A N 1
ATOM 724 C CA . GLU A 1 92 ? 2.538 -5.907 -10.712 1.00 81.31 92 GLU A CA 1
ATOM 725 C C . GLU A 1 92 ? 1.272 -6.629 -10.253 1.00 81.31 92 GLU A C 1
ATOM 727 O O . GLU A 1 92 ? 0.516 -6.096 -9.440 1.00 81.31 92 GLU A O 1
ATOM 732 N N . ALA A 1 93 ? 1.098 -7.884 -10.682 1.00 83.12 93 ALA A N 1
ATOM 733 C CA . ALA A 1 93 ? -0.013 -8.724 -10.253 1.00 83.12 93 ALA A CA 1
ATOM 734 C C . ALA A 1 93 ? -0.028 -8.924 -8.728 1.00 83.12 93 ALA A C 1
ATOM 736 O O . ALA A 1 93 ? -1.079 -8.790 -8.104 1.00 83.12 93 ALA A O 1
ATOM 737 N N . SER A 1 94 ? 1.129 -9.180 -8.103 1.00 84.81 94 SER A N 1
ATOM 738 C CA . SER A 1 94 ? 1.203 -9.337 -6.644 1.00 84.81 94 SER A CA 1
ATOM 739 C C . SER A 1 94 ? 0.857 -8.047 -5.899 1.00 84.81 94 SER A C 1
ATOM 741 O O . SER A 1 94 ? 0.120 -8.109 -4.919 1.00 84.81 94 SER A O 1
ATOM 743 N N . LEU A 1 95 ? 1.275 -6.874 -6.384 1.00 86.69 95 LEU A N 1
ATOM 744 C CA . LEU A 1 95 ? 0.886 -5.590 -5.789 1.00 86.69 95 LEU A CA 1
ATOM 745 C C . LEU A 1 95 ? -0.614 -5.316 -5.914 1.00 86.69 95 LEU A C 1
ATOM 747 O O . LEU A 1 95 ? -1.219 -4.827 -4.957 1.00 86.69 95 LEU A O 1
ATOM 751 N N . VAL A 1 96 ? -1.237 -5.676 -7.039 1.00 88.94 96 VAL A N 1
ATOM 752 C CA . VAL A 1 96 ? -2.698 -5.588 -7.201 1.00 88.94 96 VAL A CA 1
ATOM 753 C C . VAL A 1 96 ? -3.408 -6.535 -6.232 1.00 88.94 96 VAL A C 1
ATOM 755 O O . VAL A 1 96 ? -4.307 -6.105 -5.510 1.00 88.94 96 VAL A O 1
ATOM 758 N N . VAL A 1 97 ? -2.977 -7.795 -6.137 1.00 90.06 97 VAL A N 1
ATOM 759 C CA . VAL A 1 97 ? -3.559 -8.773 -5.202 1.00 90.06 97 VAL A CA 1
ATOM 760 C C . VAL A 1 97 ? -3.395 -8.313 -3.750 1.00 90.06 97 VAL A C 1
ATOM 762 O O . VAL A 1 97 ? -4.362 -8.329 -2.987 1.00 90.06 97 VAL A O 1
ATOM 765 N N . CYS A 1 98 ? -2.214 -7.825 -3.364 1.00 90.38 98 CYS A N 1
ATOM 766 C CA . CYS A 1 98 ? -1.988 -7.257 -2.038 1.00 90.38 98 CYS A CA 1
ATOM 767 C C . CYS A 1 98 ? -2.870 -6.024 -1.782 1.00 90.38 98 CYS A C 1
ATOM 769 O O . CYS A 1 98 ? -3.441 -5.913 -0.697 1.00 90.38 98 CYS A O 1
ATOM 771 N N . SER A 1 99 ? -3.048 -5.145 -2.777 1.00 91.19 99 SER A N 1
ATOM 772 C CA . SER A 1 99 ? -3.960 -3.992 -2.687 1.00 91.19 99 SER A CA 1
ATOM 773 C C . SER A 1 99 ? -5.394 -4.441 -2.403 1.00 91.19 99 SER A C 1
ATOM 775 O O . SER A 1 99 ? -6.064 -3.871 -1.544 1.00 91.19 99 SER A O 1
ATOM 777 N N . LEU A 1 100 ? -5.865 -5.489 -3.084 1.00 91.44 100 LEU A N 1
ATOM 778 C CA . LEU A 1 100 ? -7.205 -6.041 -2.877 1.00 91.44 100 LEU A CA 1
ATOM 779 C C . LEU A 1 100 ? -7.360 -6.632 -1.472 1.00 91.44 100 LEU A C 1
ATOM 781 O O . LEU A 1 100 ? -8.332 -6.318 -0.786 1.00 91.44 100 LEU A O 1
ATOM 785 N N . ILE A 1 101 ? -6.389 -7.427 -1.011 1.00 92.94 101 ILE A N 1
ATOM 786 C CA . ILE A 1 101 ? -6.404 -8.015 0.338 1.00 92.94 101 ILE 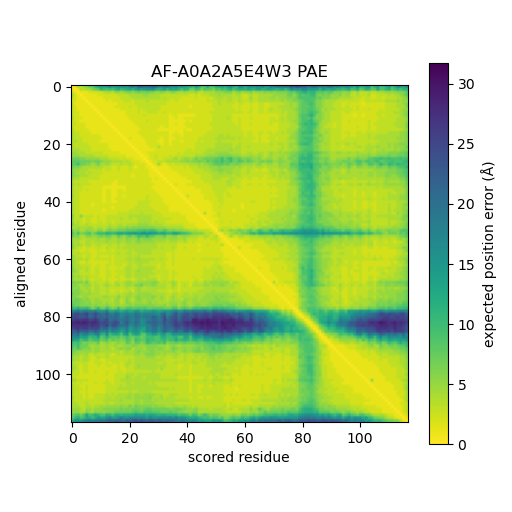A CA 1
ATOM 787 C C . ILE A 1 101 ? -6.463 -6.913 1.402 1.00 92.94 101 ILE A C 1
ATOM 789 O O . ILE A 1 101 ? -7.317 -6.948 2.289 1.00 92.94 101 ILE A O 1
ATOM 793 N N . VAL A 1 102 ? -5.592 -5.905 1.307 1.00 92.50 102 VAL A N 1
ATOM 794 C CA . VAL A 1 102 ? -5.561 -4.793 2.269 1.00 92.50 102 VAL A CA 1
ATOM 795 C C . VAL A 1 102 ? -6.821 -3.930 2.159 1.00 92.50 102 VAL A C 1
ATOM 797 O O . VAL A 1 102 ? -7.342 -3.491 3.183 1.00 92.50 102 VAL A O 1
ATOM 800 N N . GLY A 1 103 ? -7.377 -3.753 0.958 1.00 91.44 103 GLY A N 1
ATOM 801 C CA . GLY A 1 103 ? -8.664 -3.090 0.739 1.00 91.44 103 GLY A CA 1
ATOM 802 C C . GLY A 1 103 ? -9.829 -3.802 1.428 1.00 91.44 103 GLY A C 1
ATOM 803 O O . GLY A 1 103 ? -10.602 -3.158 2.139 1.00 91.44 103 GLY A O 1
ATOM 804 N N . LEU A 1 104 ? -9.917 -5.129 1.313 1.00 93.50 104 LEU A N 1
ATOM 805 C CA . LEU A 1 104 ? -10.925 -5.932 2.017 1.00 93.50 104 LEU A CA 1
ATOM 806 C C . LEU A 1 104 ? -10.776 -5.823 3.538 1.00 93.50 104 LEU A C 1
ATOM 808 O O . LEU A 1 104 ? -11.771 -5.700 4.255 1.00 93.50 104 LEU A O 1
ATOM 812 N N . LEU A 1 105 ? -9.539 -5.816 4.041 1.00 92.31 105 LEU A N 1
ATOM 813 C CA . LEU A 1 105 ? -9.285 -5.609 5.465 1.00 92.31 105 LEU A CA 1
ATOM 814 C C . LEU A 1 105 ? -9.667 -4.192 5.924 1.00 92.31 105 LEU A C 1
ATOM 816 O O . LEU A 1 105 ? -10.226 -4.045 7.011 1.00 92.31 105 LEU A O 1
ATOM 820 N N . ASN A 1 106 ? -9.424 -3.172 5.097 1.00 91.50 106 ASN A N 1
ATOM 821 C CA . ASN A 1 106 ? -9.825 -1.791 5.368 1.00 91.50 106 ASN A CA 1
ATOM 822 C C . ASN A 1 106 ? -11.361 -1.674 5.466 1.00 91.50 106 ASN A C 1
ATOM 824 O O . ASN A 1 106 ? -11.884 -1.120 6.433 1.00 91.50 106 ASN A O 1
ATOM 828 N N . ILE A 1 107 ? -12.096 -2.299 4.537 1.00 93.00 107 ILE A N 1
ATOM 829 C CA . ILE A 1 107 ? -13.568 -2.383 4.579 1.00 93.00 107 ILE A CA 1
ATOM 830 C C . ILE A 1 107 ? -14.039 -3.115 5.842 1.00 93.00 107 ILE A C 1
ATOM 832 O O . ILE A 1 107 ? -14.947 -2.644 6.530 1.00 93.00 107 ILE A O 1
ATOM 836 N N . LYS A 1 108 ? -13.413 -4.246 6.187 1.00 92.06 108 LYS A N 1
ATOM 837 C CA . LYS A 1 108 ? -13.744 -5.004 7.401 1.00 92.06 108 LYS A CA 1
ATOM 838 C C . LYS A 1 108 ? -13.579 -4.156 8.667 1.00 92.06 108 LYS A C 1
ATOM 840 O O . LYS A 1 108 ? -14.457 -4.170 9.528 1.00 92.06 108 LYS A O 1
ATOM 845 N N . GLU A 1 109 ? -12.480 -3.414 8.790 1.00 89.25 109 GLU A N 1
ATOM 846 C CA . GLU A 1 109 ? -12.244 -2.527 9.936 1.00 89.25 109 GLU A CA 1
ATOM 847 C C . GLU A 1 109 ? -13.222 -1.339 9.953 1.00 89.25 109 GLU A C 1
ATOM 849 O O . GLU A 1 109 ? -13.716 -0.976 11.021 1.00 89.25 109 GLU A O 1
ATOM 854 N N . TRP A 1 110 ? -13.598 -0.796 8.792 1.00 90.75 110 TRP A N 1
ATOM 855 C CA . TRP A 1 110 ? -14.647 0.224 8.691 1.00 90.75 110 TRP A CA 1
ATOM 856 C C . TRP A 1 110 ? -16.005 -0.276 9.203 1.00 90.75 110 TRP A C 1
ATOM 858 O O . TRP A 1 110 ? -16.670 0.408 9.986 1.00 90.75 110 TRP A O 1
ATOM 868 N N . LEU A 1 111 ? -16.408 -1.485 8.801 1.00 91.31 111 LEU A N 1
ATOM 869 C CA . LEU A 1 111 ? -17.655 -2.106 9.254 1.00 91.31 111 LEU A CA 1
ATOM 870 C C . LEU A 1 111 ? -17.637 -2.391 10.760 1.00 91.31 111 LEU A C 1
ATOM 872 O O . LEU A 1 111 ? -18.638 -2.134 11.425 1.00 91.31 111 LEU A O 1
ATOM 876 N N . ARG A 1 112 ? -16.498 -2.832 11.314 1.00 89.19 112 ARG A N 1
ATOM 877 C CA . ARG A 1 112 ? -16.327 -3.039 12.765 1.00 89.19 112 ARG A CA 1
ATOM 878 C C . ARG A 1 112 ? -16.555 -1.756 13.567 1.00 89.19 112 ARG A C 1
ATOM 880 O O . ARG A 1 112 ? -17.122 -1.806 14.649 1.00 89.19 112 ARG A O 1
ATOM 887 N N . ILE A 1 113 ? -16.117 -0.606 13.052 1.00 87.25 113 ILE A N 1
ATOM 888 C CA . ILE A 1 113 ? -16.329 0.690 13.719 1.00 87.25 113 ILE A CA 1
ATOM 889 C C . ILE A 1 113 ? -17.799 1.110 13.656 1.00 87.25 113 ILE A C 1
ATOM 891 O O . ILE A 1 113 ? -18.293 1.728 14.595 1.00 87.25 113 ILE A O 1
ATOM 895 N N . LYS A 1 114 ? -18.495 0.809 12.551 1.00 87.44 114 LYS A N 1
ATOM 896 C CA . LYS A 1 114 ? -19.924 1.122 12.408 1.00 87.44 114 LYS A CA 1
ATOM 897 C C . LYS A 1 114 ? -20.821 0.213 13.250 1.00 87.44 114 LYS A C 1
ATOM 899 O O . LYS A 1 114 ? -21.820 0.702 13.759 1.00 87.44 114 LYS A O 1
ATOM 904 N N . ASN A 1 115 ? -20.454 -1.058 13.400 1.00 89.38 115 ASN A N 1
ATOM 905 C CA . ASN A 1 115 ? -21.223 -2.067 14.128 1.00 89.38 115 ASN A CA 1
ATOM 906 C C . ASN A 1 115 ? -20.382 -2.651 15.278 1.00 89.38 115 ASN A C 1
ATOM 908 O O . ASN A 1 115 ? -19.832 -3.746 15.127 1.00 89.38 115 ASN A O 1
ATOM 912 N N . PRO A 1 116 ? -20.239 -1.930 16.406 1.00 75.62 116 PRO A N 1
ATOM 913 C CA . PRO A 1 116 ? -19.538 -2.412 17.592 1.00 75.62 116 PRO A CA 1
ATOM 914 C C . PRO A 1 116 ? -20.436 -3.392 18.365 1.00 75.62 116 PRO A C 1
ATOM 916 O O . PRO A 1 116 ? -20.905 -3.074 19.453 1.00 75.62 116 PRO A O 1
ATOM 919 N N . ASN A 1 117 ? -20.727 -4.546 17.766 1.00 61.06 117 ASN A N 1
ATOM 920 C CA . ASN A 1 117 ? -21.389 -5.658 18.450 1.00 61.06 117 ASN A CA 1
ATOM 921 C C . ASN A 1 117 ? -20.356 -6.536 19.157 1.00 61.06 117 ASN A C 1
ATOM 923 O O . ASN A 1 117 ? -19.283 -6.778 18.550 1.00 61.06 117 ASN A O 1
#

Solvent-accessible surface area (backbone atoms only — not comparable to full-atom values): 6112 Å² total; per-residue (Å²): 105,75,69,57,49,51,56,50,49,55,49,22,50,50,38,29,51,51,10,48,50,45,18,73,77,66,74,34,66,67,39,31,51,50,14,46,53,39,16,47,41,29,48,52,11,49,53,29,43,74,51,96,42,37,69,61,8,53,49,37,33,52,52,30,39,49,56,53,30,49,52,37,51,51,47,56,68,53,49,78,77,61,79,92,73,82,70,64,66,68,58,46,53,49,50,36,53,51,33,50,55,53,49,52,51,49,53,52,53,54,50,45,70,75,53,81,120

Mean predicted aligned error: 5.39 Å

Secondary structure (DSSP, 8-state):
-HHHHHHHHHHHHHHHHHHHHHHHHH--HHHHHHHHHHHHHHHHHHHHHHTT-HHHHHHHHHHHHHHHHHHHHHHHHHHTT--SS---HHHHHHHHHHHHHHHHHHHHHHHHHH---

pLDDT: mean 85.95, std 11.38, range [45.5, 95.94]

Sequence (117 aa):
MKLYSWITILYSTLIIASGLFRYISTNSANALWFGIVMGLMITIGIFFCNFKFIKTGLILHAIGLTFVGGYFIVKIANGLNNSLIEEPPYREASLVVCSLIVGLLNIKEWLRIKNPN

Foldseek 3Di:
DVVLLVLLLVLLVLLQVQLVVCCVQPVDPVSNVLSNVLSVLLNVLSVCCVDPNVVSSLVSLVVSLCSQLVVLVVCLVCVVPDDPDDDDNVSSVVSNVSSVVSVVVSVVVVVCVVDVD